Protein AF-A0A645IHD3-F1 (afdb_monomer_lite)

Secondary structure (DSSP, 8-state):
-GGGT-TTS-SSSS--------TTHHHHHHHHHHHHHHHHHHHHTTS-GGGSPPPPTTTTTEEPPEEEEEETT-SS-SEEESSHHHHHHHHHHH-TTEEEEEE--EEHHHHHT-TTGGG-HHHHHHHHHHHHHT---

Foldseek 3Di:
DCLVVPPPPPVDPDDDDDDDDDPPVNVVVVVVVVVVVVVLCVVPVPPQLLPRDDDDCVVLVKAQKWKFWDFPPDPDGPDIHNDPVVVVVCNVVVDDRIDIDIDHIDSCCLPPPDPCNVRHPVSVVVVVVVVVVPPDD

Radius of gyration: 21.52 Å; chains: 1; bounding box: 43×46×48 Å

Sequence (137 aa):
MKARVDKSYPQKPVQTIAYRYSVPDDLIEVKRLLSDKIWEIRKFQNRPDDEIPACSKEDRWERDEKWAIMKKGRKSAVKLCTTFEEANLLLDSYGTDHYIEHRPGTPTKCLDYCTVCDHCSFYREYVKGLEQEGGVA

pLDDT: mean 89.59, std 11.14, range [32.34, 97.38]

Structure (mmCIF, N/CA/C/O backbone):
data_AF-A0A645IHD3-F1
#
_entry.id   AF-A0A645IHD3-F1
#
loop_
_atom_site.group_PDB
_atom_site.id
_atom_site.type_symbol
_atom_site.label_atom_id
_atom_site.label_alt_id
_atom_site.label_comp_id
_atom_site.label_asym_id
_atom_site.label_entity_id
_atom_site.label_seq_id
_atom_site.pdbx_PDB_ins_code
_atom_site.Cartn_x
_atom_site.Cartn_y
_atom_site.Cartn_z
_atom_site.occupancy
_atom_site.B_iso_or_equiv
_atom_site.auth_seq_id
_atom_site.auth_comp_id
_atom_site.auth_asym_id
_atom_site.auth_atom_id
_atom_site.pdbx_PDB_model_num
ATOM 1 N N . MET A 1 1 ? -22.230 14.816 -4.322 1.00 57.97 1 MET A N 1
ATOM 2 C CA . MET A 1 1 ? -21.195 14.704 -5.377 1.00 57.97 1 MET A CA 1
ATOM 3 C C . MET A 1 1 ? -20.156 15.789 -5.126 1.00 57.97 1 MET A C 1
ATOM 5 O O . MET A 1 1 ? -20.558 16.946 -5.078 1.00 57.97 1 MET A O 1
ATOM 9 N N . LYS A 1 2 ? -18.880 15.443 -4.887 1.00 65.62 2 LYS A N 1
ATOM 10 C CA . LYS A 1 2 ? -17.836 16.407 -4.464 1.00 65.62 2 LYS A CA 1
ATOM 11 C C . LYS A 1 2 ? -17.695 17.598 -5.423 1.00 65.62 2 LYS A C 1
ATOM 13 O O . LYS A 1 2 ? -17.596 18.717 -4.945 1.00 65.62 2 LYS A O 1
ATOM 18 N N . ALA A 1 3 ? -17.880 17.379 -6.728 1.00 64.81 3 ALA A N 1
ATOM 19 C CA . ALA A 1 3 ? -17.915 18.434 -7.748 1.00 64.81 3 ALA A CA 1
ATOM 20 C C . ALA A 1 3 ? -18.887 19.595 -7.451 1.00 64.81 3 ALA A C 1
ATOM 22 O O . ALA A 1 3 ? -18.584 20.737 -7.765 1.00 64.81 3 ALA A O 1
ATOM 23 N N . ARG A 1 4 ? -20.038 19.328 -6.813 1.00 68.88 4 ARG A N 1
ATOM 24 C CA . ARG A 1 4 ? -21.044 20.360 -6.489 1.00 68.88 4 ARG A CA 1
ATOM 25 C C . ARG A 1 4 ? -20.702 21.192 -5.252 1.00 68.88 4 ARG A C 1
ATOM 27 O O . ARG A 1 4 ? -21.315 22.231 -5.047 1.00 68.88 4 ARG A O 1
ATOM 34 N N . VAL A 1 5 ? -19.813 20.694 -4.397 1.00 79.94 5 VAL A N 1
ATOM 35 C CA . VAL A 1 5 ? -19.560 21.245 -3.053 1.00 79.94 5 VAL A CA 1
ATOM 36 C C . VAL A 1 5 ? -18.153 21.832 -2.961 1.00 79.94 5 VAL A C 1
ATOM 38 O O . VAL A 1 5 ? -17.944 22.833 -2.286 1.00 79.94 5 VAL A O 1
ATOM 41 N N . ASP A 1 6 ? -17.201 21.237 -3.673 1.00 82.62 6 ASP A N 1
ATOM 42 C CA . ASP A 1 6 ? -15.795 21.600 -3.653 1.00 82.62 6 ASP A CA 1
ATOM 43 C C . ASP A 1 6 ? -15.396 22.242 -4.986 1.00 82.62 6 ASP A C 1
ATOM 45 O O . ASP A 1 6 ? -15.329 21.577 -6.021 1.00 82.62 6 ASP A O 1
ATOM 49 N N . LYS A 1 7 ? -15.120 23.551 -4.953 1.00 81.75 7 LYS A N 1
ATOM 50 C CA . LYS A 1 7 ? -14.663 24.312 -6.126 1.00 81.75 7 LYS A CA 1
ATOM 51 C C . LYS A 1 7 ? -13.289 23.854 -6.627 1.00 81.75 7 LYS A C 1
ATOM 53 O O . LYS A 1 7 ? -12.981 24.089 -7.791 1.00 81.75 7 LYS A O 1
ATOM 58 N N . SER A 1 8 ? -12.477 23.224 -5.772 1.00 83.38 8 SER A N 1
ATOM 59 C CA . SER A 1 8 ? -11.171 22.670 -6.147 1.00 83.38 8 SER A CA 1
ATOM 60 C C . SER A 1 8 ? -11.287 21.325 -6.867 1.00 83.38 8 SER A C 1
ATOM 62 O O . SER A 1 8 ? -10.358 20.902 -7.553 1.00 83.38 8 SER A O 1
ATOM 64 N N . TYR A 1 9 ? -12.443 20.664 -6.768 1.00 79.69 9 TYR A N 1
ATOM 65 C CA . TYR A 1 9 ? -12.686 19.414 -7.467 1.00 79.69 9 TYR A CA 1
ATOM 66 C C . TYR A 1 9 ? -12.881 19.665 -8.974 1.00 79.69 9 TYR A C 1
ATOM 68 O O . TYR A 1 9 ? -13.606 20.595 -9.345 1.00 79.69 9 TYR A O 1
ATOM 76 N N . PRO A 1 10 ? -12.300 18.831 -9.859 1.00 84.62 10 PRO A N 1
ATOM 77 C CA . PRO A 1 10 ? -12.528 18.867 -11.301 1.00 84.62 10 PRO A CA 1
ATOM 78 C C . PRO A 1 10 ? -14.003 19.035 -11.695 1.00 84.62 10 PRO A C 1
ATOM 80 O O . PRO A 1 10 ? -14.820 18.135 -11.516 1.00 84.62 10 PRO A O 1
ATOM 83 N N . GLN A 1 11 ? -14.348 20.200 -12.251 1.00 85.19 11 GLN A N 1
ATOM 84 C CA . GLN A 1 11 ? -15.738 20.532 -12.606 1.00 85.19 11 GLN A CA 1
ATOM 85 C C . GLN A 1 11 ? -16.199 19.871 -13.910 1.00 85.19 11 GLN A C 1
ATOM 87 O O . GLN A 1 11 ? -17.387 19.631 -14.110 1.00 85.19 11 GLN A O 1
ATOM 92 N N . LYS A 1 12 ? -15.255 19.568 -14.805 1.00 85.88 12 LYS A N 1
ATOM 93 C CA . LYS A 1 12 ? -15.514 18.800 -16.023 1.00 85.88 12 LYS A CA 1
ATOM 94 C C . LYS A 1 12 ? -15.266 17.313 -15.756 1.00 85.88 12 LYS A C 1
ATOM 96 O O . LYS A 1 12 ? -14.266 17.000 -15.109 1.00 85.88 12 LYS A O 1
ATOM 101 N N . PRO A 1 13 ? -16.110 16.412 -16.292 1.00 84.00 13 PRO A N 1
ATOM 102 C CA . PRO A 1 13 ? -15.947 14.967 -16.116 1.00 84.00 13 PRO A CA 1
ATOM 103 C C . PRO A 1 13 ? -14.673 14.424 -16.781 1.00 84.00 13 PRO A C 1
ATOM 105 O O . PRO A 1 13 ? -14.189 13.368 -16.395 1.00 84.00 13 PRO A O 1
ATOM 108 N N . VAL A 1 14 ? -14.124 15.151 -17.758 1.00 87.56 14 VAL A N 1
ATOM 109 C CA . VAL A 1 14 ? -12.863 14.840 -18.438 1.00 87.56 14 VAL A CA 1
ATOM 110 C C . VAL A 1 14 ? -12.013 16.106 -18.481 1.00 87.56 14 VAL A C 1
ATOM 112 O O . VAL A 1 14 ? -12.525 17.195 -18.766 1.00 87.56 14 VAL A O 1
ATOM 115 N N . GLN A 1 15 ? -10.719 15.968 -18.198 1.00 84.56 15 GLN A N 1
ATOM 116 C CA . GLN A 1 15 ? -9.739 17.044 -18.299 1.00 84.56 15 GLN A CA 1
ATOM 117 C C . GLN A 1 15 ? -8.505 16.564 -19.052 1.00 84.56 15 GLN A C 1
ATOM 119 O O . GLN A 1 15 ? -8.019 15.459 -18.821 1.00 84.56 1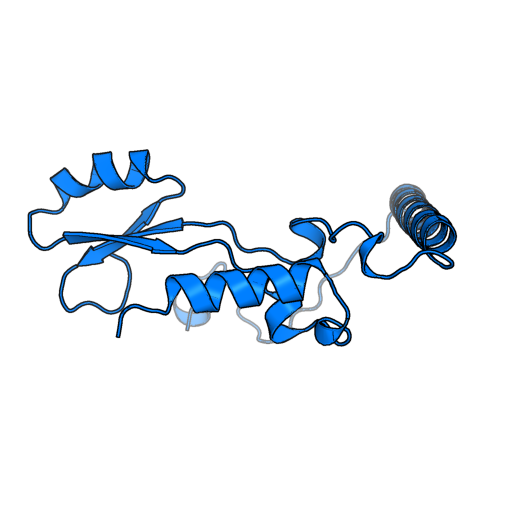5 GLN A O 1
ATOM 124 N N . THR A 1 16 ? -7.985 17.417 -19.928 1.00 88.00 16 THR A N 1
ATOM 125 C CA . THR A 1 16 ? -6.700 17.182 -20.581 1.00 88.00 16 THR A CA 1
ATOM 126 C C . THR A 1 16 ? -5.596 17.676 -19.662 1.00 88.00 16 THR A C 1
ATOM 128 O O . THR A 1 16 ? -5.486 18.876 -19.411 1.00 88.00 16 THR A O 1
ATOM 131 N N . ILE A 1 17 ? -4.776 16.753 -19.168 1.00 87.00 17 ILE A N 1
ATOM 132 C CA . ILE A 1 17 ? -3.584 17.075 -18.386 1.00 87.00 17 ILE A CA 1
ATOM 133 C C . ILE A 1 17 ? -2.402 17.072 -19.353 1.00 87.00 17 ILE A C 1
ATOM 135 O O . ILE A 1 17 ? -2.063 16.040 -19.928 1.00 87.00 17 ILE A O 1
ATOM 139 N N . ALA A 1 18 ? -1.792 18.238 -19.560 1.00 88.31 18 ALA A N 1
ATOM 140 C CA . ALA A 1 18 ? -0.572 18.342 -20.348 1.00 88.31 18 ALA A CA 1
ATOM 141 C C . ALA A 1 18 ? 0.615 17.903 -19.484 1.00 88.31 18 ALA A C 1
ATOM 143 O O . ALA A 1 18 ? 1.119 18.678 -18.672 1.00 88.31 18 ALA A O 1
ATOM 144 N N . TYR A 1 19 ? 1.052 16.657 -19.650 1.00 87.00 19 TYR A N 1
ATOM 145 C CA . TYR A 1 19 ? 2.306 16.196 -19.069 1.00 87.00 19 TYR A CA 1
ATOM 146 C C . TYR A 1 19 ? 3.467 16.671 -19.944 1.00 87.00 19 TYR A C 1
ATOM 148 O O . TYR A 1 19 ? 3.528 16.369 -21.138 1.00 87.00 19 TYR A O 1
ATOM 156 N N . ARG A 1 20 ? 4.363 17.471 -19.363 1.00 88.50 20 ARG A N 1
ATOM 157 C CA . ARG A 1 20 ? 5.565 17.941 -20.050 1.00 88.50 20 ARG A CA 1
ATOM 158 C C . ARG A 1 20 ? 6.675 16.940 -19.808 1.00 88.50 20 ARG A C 1
ATOM 160 O O . ARG A 1 20 ? 7.246 16.927 -18.726 1.00 88.50 20 ARG A O 1
ATOM 167 N N . TYR A 1 21 ? 6.956 16.146 -20.831 1.00 88.81 21 TYR A N 1
ATOM 168 C CA . TYR A 1 21 ? 8.077 15.223 -20.819 1.00 88.81 21 TYR A CA 1
ATOM 169 C C . TYR A 1 21 ? 9.399 16.004 -20.782 1.00 88.81 21 TYR A C 1
ATOM 171 O O . TYR A 1 21 ? 9.704 16.756 -21.713 1.00 88.81 21 TYR A O 1
ATOM 179 N N . SER A 1 22 ? 10.152 15.859 -19.697 1.00 91.25 22 SER A N 1
ATOM 180 C CA . SER A 1 22 ? 11.462 16.458 -19.478 1.00 91.25 22 SER A CA 1
ATOM 181 C C . SER A 1 22 ? 12.561 15.504 -19.929 1.00 91.25 22 SER A C 1
ATOM 183 O O . SER A 1 22 ? 12.775 14.433 -19.363 1.00 91.25 22 SER A O 1
ATOM 185 N N . VAL A 1 23 ? 13.302 15.917 -20.953 1.00 90.06 23 VAL A N 1
ATOM 186 C CA . VAL A 1 23 ? 14.516 15.229 -21.401 1.00 90.06 23 VAL A CA 1
ATOM 187 C C . VAL A 1 23 ? 15.720 16.005 -20.853 1.00 90.06 23 VAL A C 1
ATOM 189 O O . VAL A 1 23 ? 15.797 17.208 -21.108 1.00 90.06 23 VAL A O 1
ATOM 192 N N . PRO A 1 24 ? 16.675 15.363 -20.149 1.00 90.19 24 PRO A N 1
ATOM 193 C CA . PRO A 1 24 ? 16.872 13.913 -20.044 1.00 90.19 24 PRO A CA 1
ATOM 194 C C . PRO A 1 24 ? 16.251 13.234 -18.811 1.00 90.19 24 PRO A C 1
ATOM 196 O O . PRO A 1 24 ? 16.270 12.006 -18.762 1.00 90.19 24 PRO A O 1
ATOM 199 N N . ASP A 1 25 ? 15.729 13.984 -17.840 1.00 92.31 25 ASP A N 1
ATOM 200 C CA . ASP A 1 25 ? 15.396 13.464 -16.503 1.00 92.31 25 ASP A CA 1
ATOM 201 C C . ASP A 1 25 ? 14.384 12.308 -16.525 1.00 92.31 25 ASP A C 1
ATOM 203 O O . ASP A 1 25 ? 14.676 11.231 -15.997 1.00 92.31 25 ASP A O 1
ATOM 207 N N . ASP A 1 26 ? 13.255 12.467 -17.226 1.00 92.62 26 ASP A N 1
ATOM 208 C CA . ASP A 1 26 ? 12.226 11.421 -17.312 1.00 92.62 26 ASP A CA 1
ATOM 209 C C . ASP A 1 26 ? 12.764 10.169 -18.029 1.00 92.62 26 ASP A C 1
ATOM 211 O O . ASP A 1 26 ? 12.408 9.038 -17.697 1.00 92.62 26 ASP A O 1
ATOM 215 N N . LEU A 1 27 ? 13.663 10.337 -19.010 1.00 93.69 27 LEU A N 1
ATOM 216 C CA . LEU A 1 27 ? 14.297 9.204 -19.695 1.00 93.69 27 LEU A CA 1
ATOM 217 C C . LEU A 1 27 ? 15.252 8.445 -18.777 1.00 93.69 27 LEU A C 1
ATOM 219 O O . LEU A 1 27 ? 15.347 7.221 -18.880 1.00 93.69 27 LEU A O 1
ATOM 223 N N . ILE A 1 28 ? 15.989 9.153 -17.920 1.00 95.56 28 ILE A N 1
ATOM 224 C CA . ILE A 1 28 ? 16.900 8.539 -16.952 1.00 95.56 28 ILE A CA 1
ATOM 225 C C . ILE A 1 28 ? 16.092 7.735 -15.934 1.00 95.56 28 ILE A C 1
ATOM 227 O O . ILE A 1 28 ? 16.422 6.574 -15.682 1.00 95.56 28 ILE A O 1
ATOM 231 N N . GLU A 1 29 ? 15.012 8.311 -15.405 1.00 93.75 29 GLU A N 1
ATOM 232 C CA . GLU A 1 29 ? 14.136 7.630 -14.453 1.00 93.75 29 GLU A CA 1
ATOM 233 C C . GLU A 1 29 ? 13.501 6.377 -15.063 1.00 93.75 29 GLU A C 1
ATOM 235 O O . GLU A 1 29 ? 13.635 5.287 -14.504 1.00 93.75 29 GLU A O 1
ATOM 240 N N . VAL A 1 30 ? 12.888 6.492 -16.245 1.00 94.25 30 VAL A N 1
ATOM 241 C CA . VAL A 1 30 ? 12.258 5.354 -16.932 1.00 94.25 30 VAL A CA 1
ATOM 242 C C . VAL A 1 30 ? 13.274 4.251 -17.221 1.00 94.25 30 VAL A C 1
ATOM 244 O O . VAL A 1 30 ? 12.991 3.078 -16.978 1.00 94.25 30 VAL A O 1
ATOM 247 N N . LYS A 1 31 ? 14.473 4.599 -17.707 1.00 96.38 31 LYS A N 1
ATOM 248 C CA . LYS A 1 31 ? 15.531 3.608 -17.953 1.00 96.38 31 LYS A CA 1
ATOM 249 C C . LYS A 1 31 ? 15.931 2.889 -16.675 1.00 96.38 31 LYS A C 1
ATOM 251 O O . LYS A 1 31 ? 16.033 1.667 -16.701 1.00 96.38 31 LYS A O 1
ATOM 256 N N . ARG A 1 32 ? 16.118 3.620 -15.573 1.00 96.25 32 ARG A N 1
ATOM 257 C CA . ARG A 1 32 ? 16.446 3.029 -14.272 1.00 96.25 32 ARG A CA 1
ATOM 258 C C . ARG A 1 32 ? 15.362 2.045 -13.834 1.00 96.25 32 ARG A C 1
ATOM 260 O O . ARG A 1 32 ? 15.676 0.889 -13.579 1.00 96.25 32 ARG A O 1
ATOM 267 N N . LEU A 1 33 ? 14.097 2.471 -13.837 1.00 94.31 33 LEU A N 1
ATOM 268 C CA . LEU A 1 33 ? 12.963 1.630 -13.443 1.00 94.31 33 LEU A CA 1
ATOM 269 C C . LEU A 1 33 ? 12.873 0.351 -14.287 1.00 94.31 33 LEU A C 1
ATOM 271 O O . LEU A 1 33 ? 12.724 -0.740 -13.740 1.00 94.31 33 LEU A O 1
ATOM 275 N N . LEU A 1 34 ? 13.004 0.464 -15.611 1.00 96.62 34 LEU A N 1
ATOM 276 C CA . LEU A 1 34 ? 12.973 -0.691 -16.511 1.00 96.62 34 LEU A CA 1
ATOM 277 C C . LEU A 1 34 ? 14.159 -1.631 -16.281 1.00 96.62 34 LEU A C 1
ATOM 279 O O . LEU A 1 34 ? 13.973 -2.846 -16.229 1.00 96.62 34 LEU A O 1
ATOM 283 N N . SER A 1 35 ? 15.372 -1.090 -16.139 1.00 97.31 35 SER A N 1
ATOM 284 C CA . SER A 1 35 ? 16.570 -1.886 -15.867 1.00 97.31 35 SER A CA 1
ATOM 285 C C . SER A 1 35 ? 16.461 -2.641 -14.543 1.00 97.31 35 SER A C 1
ATOM 287 O O . SER A 1 35 ? 16.716 -3.847 -14.530 1.00 97.31 35 SER A O 1
ATOM 289 N N . ASP A 1 36 ? 16.014 -1.975 -13.476 1.00 95.81 36 ASP A N 1
ATOM 290 C CA . ASP A 1 36 ? 15.809 -2.582 -12.157 1.00 95.81 36 ASP A CA 1
ATOM 291 C C . ASP A 1 36 ? 14.795 -3.734 -12.247 1.00 95.81 36 ASP A C 1
ATOM 293 O O . ASP A 1 36 ? 15.047 -4.837 -11.752 1.00 95.81 36 ASP A O 1
ATOM 297 N N . LYS A 1 37 ? 13.680 -3.528 -12.962 1.00 94.06 37 LYS A N 1
ATOM 298 C CA . LYS A 1 37 ? 12.619 -4.539 -13.075 1.00 94.06 37 LYS A CA 1
ATOM 299 C C . LYS A 1 37 ? 13.007 -5.735 -13.938 1.00 94.06 37 LYS A C 1
ATOM 301 O O . LYS A 1 37 ? 12.719 -6.873 -13.576 1.00 94.06 37 LYS A O 1
ATOM 306 N N . ILE A 1 38 ? 13.728 -5.514 -15.039 1.00 97.31 38 ILE A N 1
ATOM 307 C CA . ILE A 1 38 ? 14.284 -6.605 -15.856 1.00 97.31 38 ILE A CA 1
ATOM 308 C C . ILE A 1 38 ? 15.290 -7.427 -15.045 1.00 97.31 38 ILE A C 1
ATOM 310 O O . ILE A 1 38 ? 15.321 -8.655 -15.159 1.00 97.31 38 ILE A O 1
ATOM 314 N N . TRP A 1 39 ? 16.122 -6.768 -14.238 1.00 97.38 39 TRP A 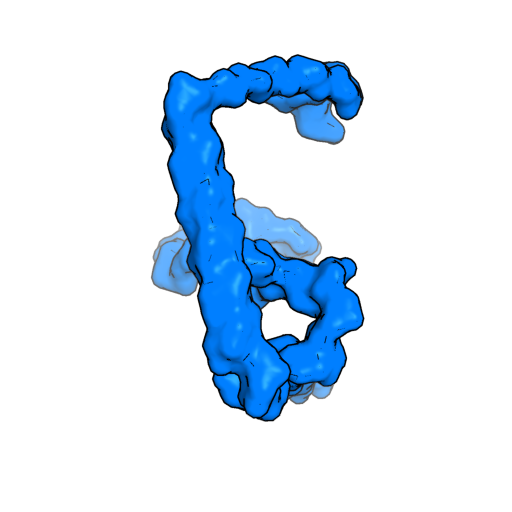N 1
ATOM 315 C CA . TRP A 1 39 ? 17.105 -7.454 -13.408 1.00 97.38 39 TRP A CA 1
ATOM 316 C C . TRP A 1 39 ? 16.438 -8.308 -12.325 1.00 97.38 39 TRP A C 1
ATOM 318 O O . TRP A 1 39 ? 16.814 -9.468 -12.151 1.00 97.38 39 TRP A O 1
ATOM 328 N N . GLU A 1 40 ? 15.406 -7.782 -11.662 1.00 94.81 40 GLU A N 1
ATOM 329 C CA . GLU A 1 40 ? 14.601 -8.528 -10.692 1.00 94.81 40 GLU A CA 1
ATOM 330 C C . GLU A 1 40 ? 13.967 -9.777 -11.321 1.00 94.81 40 GLU A C 1
ATOM 332 O O . GLU A 1 40 ? 14.143 -10.880 -10.803 1.00 94.81 40 GLU A O 1
ATOM 337 N N . ILE A 1 41 ? 13.321 -9.640 -12.485 1.00 94.31 41 ILE A N 1
ATOM 338 C CA . ILE A 1 41 ? 12.726 -10.778 -13.203 1.00 94.31 41 ILE A CA 1
ATOM 339 C C . ILE A 1 41 ? 13.793 -11.833 -13.512 1.00 94.31 41 ILE A C 1
ATOM 341 O O . ILE A 1 41 ? 13.614 -13.005 -13.194 1.00 94.31 41 ILE A O 1
ATOM 345 N N . ARG A 1 42 ? 14.944 -11.435 -14.070 1.00 97.19 42 ARG A N 1
ATOM 346 C CA . ARG A 1 42 ? 16.036 -12.374 -14.385 1.00 97.19 42 ARG A CA 1
ATOM 347 C C . ARG A 1 42 ? 16.587 -13.087 -13.155 1.00 97.19 42 ARG A C 1
ATOM 349 O O . ARG A 1 42 ? 16.985 -14.245 -13.262 1.00 97.19 42 ARG A O 1
ATOM 356 N N . LYS A 1 43 ? 16.626 -12.414 -12.004 1.00 96.19 43 LYS A N 1
ATOM 357 C CA . LYS A 1 43 ? 17.095 -12.990 -10.739 1.00 96.19 43 LYS A CA 1
ATOM 358 C C . LYS A 1 43 ? 16.185 -14.123 -10.255 1.00 96.19 43 LYS A C 1
ATOM 360 O O . LYS A 1 43 ? 16.697 -15.115 -9.736 1.00 96.19 43 LYS A O 1
ATOM 365 N N . PHE A 1 44 ? 14.871 -13.986 -10.437 1.00 95.38 44 PHE A N 1
ATOM 366 C CA . PHE A 1 44 ? 13.876 -14.922 -9.904 1.00 95.38 44 PHE A CA 1
ATOM 367 C C . PHE A 1 44 ? 13.233 -15.850 -10.949 1.00 95.38 44 PHE A C 1
ATOM 369 O O . PHE A 1 44 ? 12.555 -16.789 -10.563 1.00 95.38 44 PHE A O 1
ATOM 376 N N . GLN A 1 45 ? 13.498 -15.681 -12.251 1.00 95.12 45 GLN A N 1
ATOM 377 C CA . GLN A 1 45 ? 12.842 -16.447 -13.331 1.00 95.12 45 GLN A CA 1
ATOM 378 C C . GLN A 1 45 ? 12.946 -17.981 -13.223 1.00 95.12 45 GLN A C 1
ATOM 380 O O . GLN A 1 45 ? 12.112 -18.685 -13.777 1.00 95.12 45 GLN A O 1
ATOM 385 N N . ASN A 1 46 ? 13.985 -18.497 -12.558 1.00 95.50 46 ASN A N 1
ATOM 386 C CA . ASN A 1 46 ? 14.230 -19.937 -12.388 1.00 95.50 46 ASN A CA 1
ATOM 387 C C . ASN A 1 46 ? 14.067 -20.384 -10.926 1.00 95.50 46 ASN A C 1
ATOM 389 O O . ASN A 1 46 ? 14.571 -21.439 -10.541 1.00 95.50 46 ASN A O 1
ATOM 393 N N . ARG A 1 47 ? 13.464 -19.542 -10.084 1.00 93.81 47 ARG A N 1
ATOM 394 C CA . ARG A 1 47 ? 13.227 -19.821 -8.669 1.00 93.81 47 ARG A CA 1
ATOM 395 C C . ARG A 1 47 ? 11.800 -20.346 -8.486 1.00 93.81 47 ARG A C 1
ATOM 397 O O . ARG A 1 47 ? 10.929 -19.951 -9.255 1.00 93.81 47 ARG A O 1
ATOM 404 N N . PRO A 1 48 ? 11.553 -21.219 -7.497 1.00 93.81 48 PRO A N 1
ATOM 405 C CA . PRO A 1 48 ? 10.192 -21.562 -7.094 1.00 93.81 48 PRO A CA 1
ATOM 406 C C . PRO A 1 48 ? 9.400 -20.314 -6.682 1.00 93.81 48 PRO A C 1
ATOM 408 O O . PRO A 1 48 ? 9.982 -19.390 -6.114 1.00 93.81 48 PRO A O 1
ATOM 411 N N . ASP A 1 49 ? 8.083 -20.318 -6.897 1.00 89.25 49 ASP A N 1
ATOM 412 C CA . ASP A 1 49 ? 7.204 -19.182 -6.568 1.00 89.25 49 ASP A CA 1
ATOM 413 C C . ASP A 1 49 ? 7.291 -18.775 -5.086 1.00 89.25 49 ASP A C 1
ATOM 415 O O . ASP A 1 49 ? 7.280 -17.588 -4.761 1.00 89.25 49 ASP A O 1
ATOM 419 N N . ASP A 1 50 ? 7.466 -19.748 -4.187 1.00 91.62 50 ASP A N 1
ATOM 420 C CA . ASP A 1 50 ? 7.607 -19.513 -2.744 1.00 91.62 50 ASP A CA 1
ATOM 421 C C . ASP A 1 50 ? 8.944 -18.834 -2.361 1.00 91.62 50 ASP A C 1
ATOM 423 O O . ASP A 1 50 ? 9.062 -18.282 -1.268 1.00 91.62 50 ASP A O 1
ATOM 427 N N . GLU A 1 51 ? 9.952 -18.831 -3.246 1.00 93.38 51 GLU A N 1
ATOM 428 C CA . GLU A 1 51 ? 11.218 -18.098 -3.059 1.00 93.38 51 GLU A CA 1
ATOM 429 C C . GLU A 1 51 ? 11.168 -16.666 -3.626 1.00 93.38 51 GLU A C 1
ATOM 431 O O . GLU A 1 51 ? 12.118 -15.892 -3.446 1.00 93.38 51 GLU A O 1
ATOM 436 N N . ILE A 1 52 ? 10.089 -16.293 -4.323 1.00 93.00 52 ILE A N 1
ATOM 437 C CA . ILE A 1 52 ? 9.916 -14.943 -4.859 1.00 93.00 52 ILE A CA 1
ATOM 438 C C . ILE A 1 52 ? 9.481 -14.020 -3.711 1.00 93.00 52 ILE A C 1
ATOM 440 O O . ILE A 1 52 ? 8.466 -14.282 -3.059 1.00 93.00 52 ILE A O 1
ATOM 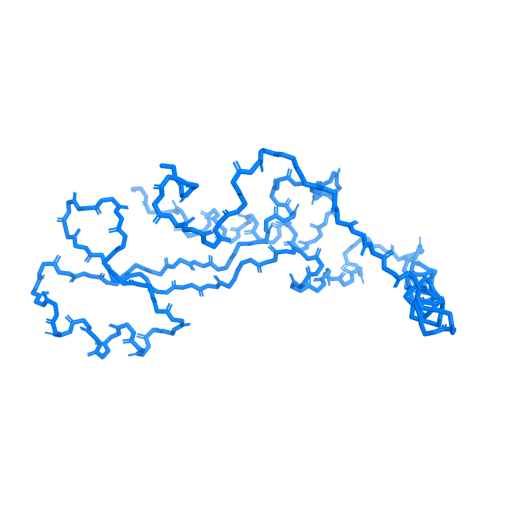444 N N . PRO A 1 53 ? 10.214 -12.923 -3.439 1.00 93.81 53 PRO A N 1
ATOM 445 C CA . PRO A 1 53 ? 9.826 -11.993 -2.392 1.00 93.81 53 PRO A CA 1
ATOM 446 C C . PRO A 1 53 ? 8.480 -11.341 -2.718 1.00 93.81 53 PRO A C 1
ATOM 448 O O . PRO A 1 53 ? 8.162 -11.053 -3.874 1.00 93.81 53 PRO A O 1
ATOM 451 N N . ALA A 1 54 ? 7.701 -11.053 -1.677 1.00 93.81 54 ALA A N 1
ATOM 452 C CA . ALA A 1 54 ? 6.465 -10.303 -1.829 1.00 93.81 54 ALA A CA 1
ATOM 453 C C . ALA A 1 54 ? 6.737 -8.917 -2.444 1.00 93.81 54 ALA A C 1
ATOM 455 O O . ALA A 1 54 ? 7.728 -8.265 -2.109 1.00 93.81 54 ALA A O 1
ATOM 456 N N . CYS A 1 55 ? 5.825 -8.437 -3.299 1.00 93.94 55 CYS A N 1
ATOM 457 C CA . CYS A 1 55 ? 5.888 -7.071 -3.830 1.00 93.94 55 CYS A CA 1
ATOM 458 C C . CYS A 1 55 ? 5.927 -6.033 -2.694 1.00 93.94 55 CYS A C 1
ATOM 460 O O . CYS A 1 55 ? 5.425 -6.298 -1.603 1.00 93.94 55 CYS A O 1
ATOM 462 N N . SER A 1 56 ? 6.463 -4.835 -2.938 1.00 94.50 56 SER A N 1
ATOM 463 C CA . SER A 1 56 ? 6.437 -3.775 -1.921 1.00 94.50 56 SER A CA 1
ATOM 464 C C . SER A 1 56 ? 5.005 -3.321 -1.598 1.00 94.50 56 SER A C 1
ATOM 466 O O . SER A 1 56 ? 4.069 -3.574 -2.363 1.00 94.50 56 SER A O 1
ATOM 468 N N . LYS A 1 57 ? 4.817 -2.626 -0.468 1.00 95.00 57 LYS A N 1
ATOM 469 C CA . LYS A 1 57 ? 3.506 -2.065 -0.087 1.00 95.00 57 LYS A CA 1
ATOM 470 C C . LYS A 1 57 ? 2.972 -1.113 -1.157 1.00 95.00 57 LYS A C 1
ATOM 472 O O . LYS A 1 57 ? 1.791 -1.157 -1.504 1.00 95.00 57 LYS A O 1
ATOM 477 N N . GLU A 1 58 ? 3.863 -0.309 -1.727 1.00 94.94 58 GLU A N 1
ATOM 478 C CA . GLU A 1 58 ? 3.572 0.619 -2.816 1.00 94.94 58 GLU A CA 1
ATOM 479 C C . GLU A 1 58 ? 3.140 -0.148 -4.068 1.00 94.94 58 GLU A C 1
ATOM 481 O O . GLU A 1 58 ? 2.096 0.158 -4.638 1.00 94.94 58 GLU A O 1
ATOM 486 N N . ASP A 1 59 ? 3.870 -1.202 -4.449 1.00 93.69 59 ASP A N 1
ATOM 487 C CA . ASP A 1 59 ? 3.546 -2.033 -5.614 1.00 93.69 59 ASP A CA 1
ATOM 488 C C . ASP A 1 59 ? 2.233 -2.809 -5.445 1.00 93.69 59 ASP A C 1
ATOM 490 O O . ASP A 1 59 ? 1.621 -3.176 -6.452 1.00 93.69 59 ASP A O 1
ATOM 494 N N . ARG A 1 60 ? 1.799 -3.071 -4.204 1.00 95.62 60 ARG A N 1
ATOM 495 C CA . ARG A 1 60 ? 0.511 -3.700 -3.855 1.00 95.62 60 ARG A CA 1
ATOM 496 C C . ARG A 1 60 ? -0.652 -2.713 -3.749 1.00 95.62 60 ARG A C 1
ATOM 498 O O . ARG A 1 60 ? -1.789 -3.149 -3.543 1.00 95.62 60 ARG A O 1
ATOM 505 N N . TRP A 1 61 ? -0.391 -1.411 -3.873 1.00 95.88 61 TRP A N 1
ATOM 506 C CA . TRP A 1 61 ? -1.368 -0.355 -3.582 1.00 95.88 61 TRP A CA 1
ATOM 507 C C . TRP A 1 61 ? -2.021 -0.577 -2.214 1.00 95.88 61 TRP A C 1
ATOM 509 O O . TRP A 1 61 ? -3.250 -0.544 -2.056 1.00 95.88 61 TRP A O 1
ATOM 519 N N . GLU A 1 62 ? -1.174 -0.915 -1.245 1.00 95.12 62 GLU A N 1
ATOM 520 C CA . GLU A 1 62 ? -1.594 -1.237 0.105 1.00 95.12 62 GLU A CA 1
ATOM 521 C C . GLU A 1 62 ? -2.128 0.029 0.768 1.00 95.12 62 GLU A C 1
ATOM 523 O O . GLU A 1 62 ? -1.451 1.054 0.842 1.00 95.12 62 GLU A O 1
ATOM 528 N N . ARG A 1 63 ? -3.384 -0.026 1.210 1.00 93.12 63 ARG A N 1
ATOM 529 C CA . ARG A 1 63 ? -3.939 1.024 2.059 1.00 93.12 63 ARG A CA 1
ATOM 530 C C . ARG A 1 63 ? -3.374 0.836 3.450 1.00 93.12 63 ARG A C 1
ATOM 532 O O . ARG A 1 63 ? -3.419 -0.280 3.963 1.00 93.12 63 ARG A O 1
ATOM 539 N N . ASP A 1 64 ? -2.912 1.921 4.054 1.00 92.12 64 ASP A N 1
ATOM 540 C CA . ASP A 1 64 ? -2.497 1.901 5.450 1.00 92.12 64 ASP A CA 1
ATOM 541 C C . ASP A 1 64 ? -3.626 1.404 6.349 1.00 92.12 64 ASP A C 1
ATOM 543 O O . ASP A 1 64 ? -4.804 1.721 6.131 1.00 92.12 64 ASP A O 1
ATOM 547 N N . GLU A 1 65 ? -3.241 0.720 7.418 1.00 93.38 65 GLU A N 1
ATOM 548 C CA . GLU A 1 65 ? -4.145 0.489 8.531 1.00 93.38 65 GLU A CA 1
ATOM 549 C C . GLU A 1 65 ? -4.596 1.811 9.163 1.00 93.38 65 GLU A C 1
ATOM 551 O O . GLU A 1 65 ? -3.903 2.837 9.118 1.00 93.38 65 GLU A O 1
ATOM 556 N N . LYS A 1 66 ? -5.804 1.798 9.724 1.00 94.94 66 LYS A N 1
ATOM 557 C CA . LYS A 1 66 ? -6.400 2.944 10.411 1.00 94.94 66 LYS A CA 1
ATOM 558 C C . LYS A 1 66 ? -7.152 2.474 11.645 1.00 94.94 66 LYS A C 1
ATOM 560 O O . LYS A 1 66 ? -7.695 1.373 11.684 1.00 94.94 66 LYS A O 1
ATOM 565 N N . TRP A 1 67 ? -7.282 3.373 12.608 1.00 95.62 67 TRP A N 1
ATOM 566 C CA . TRP A 1 67 ? -8.151 3.195 13.763 1.00 95.62 67 TRP A CA 1
ATOM 567 C C . TRP A 1 67 ? -9.322 4.158 13.640 1.00 95.62 67 TRP A C 1
ATOM 569 O O . TRP A 1 67 ? -9.153 5.376 13.582 1.00 95.62 67 TRP A O 1
ATOM 579 N N . ALA A 1 68 ? -10.525 3.609 13.517 1.00 95.06 68 ALA A N 1
ATOM 580 C CA . ALA A 1 68 ? -11.743 4.380 13.357 1.00 95.06 68 ALA A CA 1
ATOM 581 C C . ALA A 1 68 ? -12.438 4.541 14.709 1.00 95.06 68 ALA A C 1
ATOM 583 O O . ALA A 1 68 ? -12.840 3.556 15.319 1.00 95.06 68 ALA A O 1
ATOM 584 N N . ILE A 1 69 ? -12.645 5.782 15.149 1.00 95.31 69 ILE A N 1
ATOM 585 C CA . ILE A 1 69 ? -13.557 6.067 16.259 1.00 95.31 69 ILE A CA 1
ATOM 586 C C . ILE A 1 69 ? -14.975 6.006 15.701 1.00 95.31 69 ILE A C 1
ATOM 588 O O . ILE A 1 69 ? -15.373 6.819 14.858 1.00 95.31 69 ILE A O 1
ATOM 592 N N . MET A 1 70 ? -15.737 5.027 16.159 1.00 96.06 70 MET A N 1
ATOM 593 C CA . MET A 1 70 ? -17.100 4.739 15.739 1.00 96.06 70 MET A CA 1
ATOM 594 C C . MET A 1 70 ? -18.075 5.166 16.831 1.00 96.06 70 MET A C 1
ATOM 596 O O . MET A 1 70 ? -17.749 5.117 18.010 1.00 96.06 70 MET A O 1
ATOM 600 N N . LYS A 1 71 ? -19.286 5.573 16.440 1.00 95.31 71 LYS A N 1
ATOM 601 C CA . LYS A 1 71 ? -20.407 5.767 17.369 1.00 95.31 71 LYS A CA 1
ATOM 602 C C . LYS A 1 71 ? -21.383 4.616 17.199 1.00 95.31 71 LYS A C 1
ATOM 604 O O . LYS A 1 71 ? -21.735 4.287 16.061 1.00 95.31 71 LYS A O 1
ATOM 609 N N . LYS A 1 72 ? -21.877 4.053 18.301 1.00 93.56 72 LYS A N 1
ATOM 610 C CA . LYS A 1 72 ? -22.876 2.978 18.272 1.00 93.56 72 LYS A CA 1
ATOM 611 C C . LYS A 1 72 ? -24.068 3.346 17.372 1.00 93.56 72 LYS A C 1
ATOM 613 O O . LYS A 1 72 ? -24.650 4.422 17.495 1.00 93.56 72 LYS A O 1
ATOM 618 N N . GLY A 1 73 ? -24.399 2.462 16.429 1.00 91.56 73 GLY A N 1
ATOM 619 C CA . GLY A 1 73 ? -25.492 2.642 15.462 1.00 91.56 73 GLY A CA 1
ATOM 620 C C . GLY A 1 73 ? -25.154 3.460 14.206 1.00 91.56 73 GLY A C 1
ATOM 621 O O . GLY A 1 73 ? -25.962 3.502 13.277 1.00 91.56 73 GLY A O 1
ATOM 622 N N . ARG A 1 74 ? -23.969 4.082 14.116 1.00 91.06 74 ARG A N 1
ATOM 623 C CA . ARG A 1 74 ? -23.528 4.822 12.922 1.00 91.06 74 ARG A CA 1
ATOM 624 C C . ARG A 1 74 ? -22.637 3.942 12.040 1.00 91.06 74 ARG A C 1
ATOM 626 O O . ARG A 1 74 ? -21.676 3.356 12.512 1.00 91.06 74 ARG A O 1
ATOM 633 N N . LYS A 1 75 ? -22.908 3.917 10.729 1.00 90.56 75 LYS A N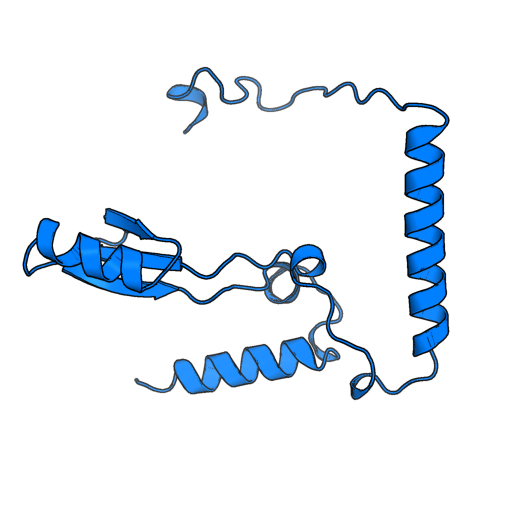 1
ATOM 634 C CA . LYS A 1 75 ? -22.116 3.145 9.743 1.00 90.56 75 LYS A CA 1
ATOM 635 C C . LYS A 1 75 ? -20.775 3.786 9.363 1.00 90.56 75 LYS A C 1
ATOM 637 O O . LYS A 1 75 ? -19.901 3.122 8.823 1.00 90.56 75 LYS A O 1
ATOM 642 N N . SER A 1 76 ? -20.625 5.090 9.578 1.00 92.31 76 SER A N 1
ATOM 643 C CA . SER A 1 76 ? -19.419 5.843 9.222 1.00 92.31 76 SER A CA 1
ATOM 644 C C . SER A 1 76 ? -18.623 6.222 10.465 1.00 92.31 76 SER A C 1
ATOM 646 O O . SER A 1 76 ? -19.225 6.624 11.463 1.00 92.31 76 SER A O 1
ATOM 648 N N . ALA A 1 77 ? -17.296 6.226 10.343 1.00 93.38 77 ALA A N 1
ATOM 649 C CA . ALA 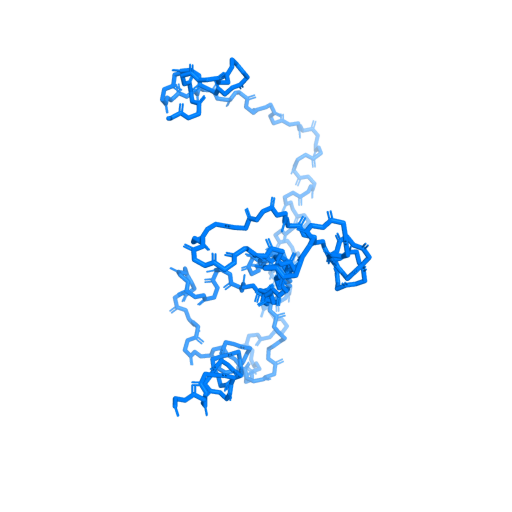A 1 77 ? -16.403 6.723 11.382 1.00 93.38 77 ALA A CA 1
ATOM 650 C C . ALA A 1 77 ? -16.707 8.186 11.737 1.00 93.38 77 ALA A C 1
ATOM 652 O O . ALA A 1 77 ? -17.021 9.007 10.869 1.00 93.38 77 ALA A O 1
ATOM 653 N N . VAL A 1 78 ? -16.618 8.499 13.026 1.00 94.12 78 VAL A N 1
ATOM 654 C CA . VAL A 1 78 ? -16.616 9.870 13.547 1.00 94.12 78 VAL A CA 1
ATOM 655 C C . VAL A 1 78 ? -15.265 10.514 13.254 1.00 94.12 78 VAL A C 1
ATOM 657 O O . VAL A 1 78 ? -15.216 11.642 12.767 1.00 94.12 78 VAL A O 1
ATOM 660 N N . LYS A 1 79 ? -14.182 9.766 13.484 1.00 93.31 79 LYS A N 1
ATOM 661 C CA . LYS A 1 79 ? -12.800 10.171 13.228 1.00 93.31 79 LYS A CA 1
ATOM 662 C C . LYS A 1 79 ? -11.986 8.962 12.767 1.00 93.31 79 LYS A C 1
ATOM 664 O O . LYS A 1 79 ? -12.217 7.848 13.226 1.00 93.31 79 LYS A O 1
ATOM 669 N N . LEU A 1 80 ? -11.061 9.196 11.841 1.00 94.12 80 LEU A N 1
ATOM 670 C CA . LEU A 1 80 ? -10.042 8.231 11.436 1.00 94.12 80 LEU A CA 1
ATOM 671 C C . LEU A 1 80 ? -8.701 8.702 11.993 1.00 94.12 80 LEU A C 1
ATOM 673 O O . LEU A 1 80 ? -8.338 9.864 11.792 1.00 94.12 80 LEU A O 1
ATOM 677 N N . CYS A 1 81 ? -8.011 7.796 12.668 1.00 94.00 81 CYS A N 1
ATOM 678 C CA . CYS A 1 81 ? -6.705 7.980 13.282 1.00 94.00 81 CYS A CA 1
ATOM 679 C C . CYS A 1 81 ? -5.692 7.061 12.600 1.00 94.00 81 CYS A C 1
ATOM 681 O O . CYS A 1 81 ? -6.050 6.000 12.070 1.00 94.00 81 CYS A O 1
ATOM 683 N N . THR A 1 82 ? -4.430 7.479 12.585 1.00 93.50 82 THR A N 1
ATOM 684 C CA . THR A 1 82 ? -3.347 6.695 11.979 1.00 93.50 82 THR A CA 1
ATOM 685 C C . THR A 1 82 ? -2.702 5.723 12.945 1.00 93.50 82 THR A C 1
ATOM 687 O O . THR A 1 82 ? -2.036 4.816 12.473 1.00 93.50 82 THR A O 1
ATOM 690 N N . THR A 1 83 ? -2.884 5.898 14.256 1.00 94.06 83 THR A N 1
ATOM 691 C CA . THR A 1 83 ? -2.392 4.964 15.278 1.00 94.06 83 THR A CA 1
ATOM 692 C C . THR A 1 83 ? -3.467 4.672 16.321 1.00 94.06 83 THR A C 1
ATOM 694 O O . THR A 1 83 ? -4.431 5.434 16.476 1.00 94.06 83 THR A O 1
ATOM 697 N N . PHE A 1 84 ? -3.298 3.566 17.048 1.00 93.06 84 PHE A N 1
ATOM 698 C CA . PHE A 1 84 ? -4.173 3.216 18.162 1.00 93.06 84 PHE A CA 1
ATOM 699 C C . PHE A 1 84 ? -4.087 4.249 19.292 1.00 93.06 84 PHE A C 1
ATOM 701 O O . PHE A 1 84 ? -5.113 4.638 19.841 1.00 93.06 84 PHE A O 1
ATOM 708 N N . GLU A 1 85 ? -2.887 4.740 19.609 1.00 94.56 85 GLU A N 1
ATOM 709 C CA . GLU A 1 85 ? -2.656 5.706 20.686 1.00 94.56 85 GLU A CA 1
ATOM 710 C C . GLU A 1 85 ? -3.397 7.017 20.426 1.00 94.56 85 GLU A C 1
ATOM 712 O O . GLU A 1 85 ? -4.037 7.551 21.329 1.00 94.56 85 GLU A O 1
ATOM 717 N N . GLU A 1 86 ? -3.367 7.512 19.184 1.00 93.88 86 GLU A N 1
ATOM 718 C CA . GLU A 1 86 ? -4.122 8.701 18.783 1.00 93.88 86 GLU A CA 1
ATOM 719 C C . GLU A 1 86 ? -5.629 8.477 18.974 1.00 93.88 86 GLU A C 1
ATOM 721 O O . GLU A 1 86 ? -6.319 9.323 19.545 1.00 93.88 86 GLU A O 1
ATOM 726 N N . ALA A 1 87 ? -6.141 7.324 18.533 1.00 93.38 87 ALA A N 1
ATOM 727 C CA . ALA A 1 87 ? -7.552 6.987 18.683 1.00 93.38 87 ALA A CA 1
ATOM 728 C C . ALA A 1 87 ? -7.958 6.873 20.159 1.00 93.38 87 ALA A C 1
ATOM 730 O O . ALA A 1 87 ? -9.012 7.377 20.541 1.00 93.38 87 ALA A O 1
ATOM 731 N N . ASN A 1 88 ? -7.113 6.255 20.986 1.00 93.81 88 ASN A N 1
ATOM 732 C CA . ASN A 1 88 ? -7.355 6.050 22.410 1.00 93.81 88 ASN A CA 1
ATOM 733 C C . ASN A 1 88 ? -7.355 7.371 23.187 1.00 93.81 88 ASN A C 1
ATOM 735 O O . ASN A 1 88 ? -8.260 7.608 23.977 1.00 93.81 88 ASN A O 1
ATOM 739 N N . LEU A 1 89 ? -6.405 8.268 22.904 1.00 94.31 89 LEU A N 1
ATOM 740 C CA . LEU A 1 89 ? -6.363 9.607 23.506 1.00 94.31 89 LEU A CA 1
ATOM 741 C C . LEU A 1 89 ? -7.599 10.443 23.162 1.00 94.31 89 LEU A C 1
ATOM 743 O O . LEU A 1 89 ? -8.071 11.236 23.974 1.00 94.31 89 LEU A O 1
ATOM 747 N N . LEU A 1 90 ? -8.118 10.290 21.944 1.00 92.94 90 LEU A N 1
ATOM 748 C CA . LEU A 1 90 ? -9.289 11.029 21.493 1.00 92.94 90 LEU A CA 1
ATOM 749 C C . LEU A 1 90 ? -10.607 10.419 21.982 1.00 92.94 90 LEU A C 1
ATOM 751 O O . LEU A 1 90 ? -11.586 11.157 22.101 1.00 92.94 90 LEU A O 1
ATOM 755 N N . LEU A 1 91 ? -10.657 9.114 22.262 1.00 92.38 91 LEU A N 1
ATOM 756 C CA . LEU A 1 91 ? -11.886 8.391 22.602 1.00 92.38 91 LEU A CA 1
ATOM 757 C C . LEU A 1 91 ? -12.620 9.015 23.796 1.00 92.38 91 LEU A C 1
ATOM 759 O O . LEU A 1 91 ? -13.830 9.240 23.719 1.00 92.38 91 LEU A O 1
ATOM 763 N N . ASP A 1 92 ? -11.873 9.389 24.837 1.00 88.19 92 ASP A N 1
ATOM 764 C CA . ASP A 1 92 ? -12.411 9.998 26.058 1.00 88.19 92 ASP A CA 1
ATOM 765 C C . ASP A 1 92 ? -13.158 11.314 25.785 1.00 88.19 92 ASP A C 1
ATOM 767 O O . ASP A 1 92 ? -14.113 11.654 26.483 1.00 88.19 92 ASP A O 1
ATOM 771 N N . SER A 1 93 ? -12.787 12.038 24.722 1.00 91.31 93 SER A N 1
ATOM 772 C CA . SER A 1 93 ? -13.437 13.299 24.342 1.00 91.31 93 SER A CA 1
ATOM 773 C C . SER A 1 93 ? -14.802 13.126 23.661 1.00 91.31 93 SER A C 1
ATOM 775 O O . SER A 1 93 ? -15.579 14.079 23.595 1.00 91.31 93 SER A O 1
ATOM 777 N N . TYR A 1 94 ? -15.119 11.926 23.160 1.00 85.56 94 TYR A N 1
ATOM 778 C CA . TYR A 1 94 ? -16.352 11.653 22.412 1.00 85.56 94 TYR A CA 1
ATOM 779 C C . TYR A 1 94 ? -17.472 11.042 23.279 1.00 85.56 94 TYR A C 1
ATOM 781 O O . TYR A 1 94 ? -18.639 11.068 22.875 1.00 85.56 94 TYR A O 1
ATOM 789 N N . GLY A 1 95 ? -17.156 10.537 24.477 1.00 86.25 95 GLY A N 1
ATOM 790 C CA . GLY A 1 95 ? -18.108 9.947 25.429 1.00 86.25 95 GLY A CA 1
ATOM 791 C C . GLY A 1 95 ? -18.355 8.442 25.237 1.00 86.25 95 GLY A C 1
ATOM 792 O O . GLY A 1 95 ? -17.894 7.835 24.275 1.00 86.25 95 GLY A O 1
ATOM 793 N N . THR A 1 96 ? -19.130 7.840 26.145 1.00 87.44 96 THR A N 1
ATOM 794 C CA . THR A 1 96 ? -19.233 6.376 26.352 1.00 87.44 96 THR A CA 1
ATOM 795 C C . THR A 1 96 ? -19.855 5.569 25.209 1.00 87.44 96 THR A C 1
ATOM 797 O O . THR A 1 96 ? -19.711 4.352 25.172 1.00 87.44 96 THR A O 1
ATOM 800 N N . ASP A 1 97 ? -20.552 6.217 24.273 1.00 93.31 97 ASP A N 1
ATOM 801 C CA . ASP A 1 97 ? -21.186 5.546 23.125 1.00 93.31 97 ASP A CA 1
ATOM 802 C C . ASP A 1 97 ? -20.227 5.324 21.941 1.00 93.31 97 ASP A C 1
ATOM 804 O O . ASP A 1 97 ? -20.659 4.908 20.855 1.00 93.31 97 ASP A O 1
ATOM 808 N N . HIS A 1 98 ? -18.945 5.644 22.126 1.00 95.12 98 HIS A N 1
ATOM 809 C CA . HIS A 1 98 ? -17.914 5.508 21.109 1.00 95.12 98 HIS A CA 1
ATOM 810 C C . HIS A 1 98 ? -16.985 4.337 21.402 1.00 95.12 98 HIS A C 1
ATOM 812 O O . HIS A 1 98 ? -16.720 3.995 22.549 1.00 95.12 98 HIS A O 1
ATOM 818 N N . TYR A 1 99 ? -16.487 3.723 20.336 1.00 94.56 99 TYR A N 1
ATOM 819 C CA . TYR A 1 99 ? -15.529 2.627 20.399 1.00 94.56 99 TYR A CA 1
ATOM 820 C C . TYR A 1 99 ? -14.518 2.756 19.263 1.00 94.56 99 TYR A C 1
ATOM 822 O O . TYR A 1 99 ? -14.771 3.440 18.268 1.00 94.56 99 TYR A O 1
ATOM 830 N N . ILE A 1 100 ? -13.370 2.103 19.416 1.00 95.50 100 ILE A N 1
ATOM 831 C CA . ILE A 1 100 ? -12.329 2.058 18.389 1.00 95.50 100 ILE A CA 1
ATOM 832 C C . ILE A 1 100 ? -12.492 0.767 17.592 1.00 95.50 100 ILE A C 1
ATOM 834 O O . ILE A 1 100 ? -12.576 -0.319 18.157 1.00 95.50 100 ILE A O 1
ATOM 838 N N . GLU A 1 101 ? -12.526 0.895 16.275 1.00 94.62 101 GLU A N 1
ATOM 839 C CA . GLU A 1 101 ? -12.524 -0.207 15.320 1.00 94.62 101 GLU A CA 1
ATOM 840 C C . GLU A 1 101 ? -11.192 -0.179 14.565 1.00 94.62 101 GLU A C 1
ATOM 842 O O . GLU A 1 101 ? -10.877 0.806 13.887 1.00 94.62 101 GLU A O 1
ATOM 847 N N . HIS A 1 102 ? -10.390 -1.236 14.702 1.00 94.06 102 HIS A N 1
ATOM 848 C CA . HIS A 1 102 ? -9.179 -1.396 13.899 1.00 94.06 102 HIS A CA 1
ATOM 849 C C . HIS A 1 102 ? -9.565 -1.810 12.483 1.00 94.06 102 HIS A C 1
ATOM 851 O O . HIS A 1 102 ? -10.385 -2.703 12.276 1.00 94.06 102 HIS A O 1
ATOM 857 N N . ARG A 1 103 ? -8.994 -1.117 11.503 1.00 91.19 103 ARG A N 1
ATOM 858 C CA . ARG A 1 103 ? -9.158 -1.402 10.083 1.00 91.19 103 ARG A CA 1
ATOM 859 C C . ARG A 1 103 ? -7.785 -1.759 9.540 1.00 91.19 103 ARG A C 1
ATOM 861 O O . ARG A 1 103 ? -7.013 -0.832 9.270 1.00 91.19 103 ARG A O 1
ATOM 868 N N . PRO A 1 104 ? -7.464 -3.057 9.424 1.00 89.19 104 PRO A N 1
ATOM 869 C CA . PRO A 1 104 ? -6.153 -3.483 8.971 1.00 89.19 104 PRO A CA 1
ATOM 870 C C . PRO A 1 104 ? -5.884 -2.995 7.549 1.00 89.19 104 PRO A C 1
ATOM 872 O O . PRO A 1 104 ? -6.798 -2.757 6.748 1.00 89.19 104 PRO A O 1
ATOM 875 N N . GLY A 1 105 ? -4.599 -2.836 7.241 1.00 89.81 105 GLY A N 1
ATOM 876 C CA . GLY A 1 105 ? -4.163 -2.451 5.910 1.00 89.81 105 GLY A CA 1
ATOM 877 C C . GLY A 1 105 ? -4.627 -3.465 4.866 1.00 89.81 105 GLY A C 1
ATOM 878 O O . GLY A 1 105 ? -4.684 -4.669 5.114 1.00 89.81 105 GLY A O 1
ATOM 879 N N . THR A 1 106 ? -5.008 -2.972 3.691 1.00 93.69 106 THR A N 1
ATOM 880 C CA . THR A 1 106 ? -5.598 -3.810 2.639 1.00 93.69 106 THR A CA 1
ATOM 881 C C . THR A 1 106 ? -4.746 -3.729 1.370 1.00 93.69 106 THR A C 1
ATOM 883 O O . THR A 1 106 ? -4.645 -2.639 0.793 1.00 93.69 106 THR A O 1
ATOM 886 N N . PRO A 1 107 ? -4.150 -4.841 0.894 1.00 95.69 107 PRO A N 1
ATOM 887 C CA . PRO A 1 107 ? -3.383 -4.886 -0.346 1.00 95.69 107 PRO A CA 1
ATOM 888 C C . PRO A 1 107 ? -4.340 -4.896 -1.547 1.00 95.69 107 PRO A C 1
ATOM 890 O O . PRO A 1 107 ? -4.613 -5.937 -2.144 1.00 95.69 107 PRO A O 1
ATOM 893 N N . THR A 1 108 ? -4.871 -3.720 -1.893 1.00 95.50 108 THR A N 1
ATOM 894 C CA . THR A 1 108 ? -5.939 -3.547 -2.896 1.00 95.50 108 THR A CA 1
ATOM 895 C C . THR A 1 108 ? -5.609 -4.221 -4.228 1.00 95.50 108 THR A C 1
ATOM 897 O O . THR A 1 108 ? -6.461 -4.871 -4.826 1.00 95.50 108 THR A O 1
ATOM 900 N N . LYS A 1 109 ? -4.355 -4.125 -4.693 1.00 95.94 109 LYS A N 1
ATOM 901 C CA . LYS A 1 109 ? -3.939 -4.777 -5.940 1.00 95.94 109 LYS A CA 1
ATOM 902 C C . LYS A 1 109 ? -4.097 -6.290 -5.868 1.00 95.94 109 LYS A C 1
ATOM 904 O O . LYS A 1 109 ? -4.556 -6.887 -6.832 1.00 95.94 109 LYS A O 1
ATOM 909 N N . CYS A 1 110 ? -3.708 -6.906 -4.755 1.00 95.62 110 CYS A N 1
ATOM 910 C CA . CYS A 1 110 ? -3.760 -8.355 -4.595 1.00 95.62 110 CYS A CA 1
ATOM 911 C C . CYS A 1 110 ? -5.199 -8.883 -4.598 1.00 95.62 110 CYS A C 1
ATOM 913 O O . CYS A 1 110 ? -5.425 -9.957 -5.138 1.00 95.62 110 CYS A O 1
ATOM 915 N N . LEU A 1 111 ? -6.143 -8.128 -4.027 1.00 94.25 111 LEU A N 1
ATOM 916 C CA . LEU A 1 111 ? -7.546 -8.534 -3.916 1.00 94.25 111 LEU A CA 1
ATOM 917 C C . LEU A 1 111 ? -8.343 -8.312 -5.202 1.00 94.25 111 LEU A C 1
ATOM 919 O O . LEU A 1 111 ? -9.104 -9.187 -5.600 1.00 94.25 111 LEU A O 1
ATOM 923 N N . ASP A 1 112 ? -8.159 -7.160 -5.848 1.00 95.06 112 ASP A N 1
ATOM 924 C CA . ASP A 1 112 ? -9.083 -6.713 -6.896 1.00 95.06 112 ASP A CA 1
ATOM 925 C C . ASP A 1 112 ? -8.481 -6.766 -8.312 1.00 95.06 112 ASP A C 1
ATOM 927 O O . ASP A 1 112 ? -9.221 -6.727 -9.295 1.00 95.06 112 ASP A O 1
ATOM 931 N N . TYR A 1 113 ? -7.147 -6.812 -8.447 1.00 96.06 113 TYR A N 1
ATOM 932 C CA . TYR A 1 113 ? -6.477 -6.531 -9.728 1.00 96.06 113 TYR A CA 1
ATOM 933 C C . TYR A 1 113 ? -5.396 -7.537 -10.147 1.00 96.06 113 TYR A C 1
ATOM 935 O O . TYR A 1 113 ? -5.046 -7.599 -11.325 1.00 96.06 113 TYR A O 1
ATOM 943 N N . CYS A 1 114 ? -4.816 -8.296 -9.219 1.00 96.00 114 CYS A N 1
ATOM 944 C CA . CYS A 1 114 ? -3.709 -9.198 -9.517 1.00 96.00 114 CYS A CA 1
ATOM 945 C C . CYS A 1 114 ? -4.223 -10.501 -10.135 1.00 96.00 114 CYS A C 1
ATOM 947 O O . CYS A 1 114 ? -4.837 -11.314 -9.459 1.00 96.00 114 CYS A O 1
ATOM 949 N N . THR A 1 115 ? -3.907 -10.742 -11.405 1.00 96.06 115 THR A N 1
ATOM 950 C CA . THR A 1 115 ? -4.372 -11.929 -12.147 1.00 96.06 115 THR A CA 1
ATOM 951 C C . THR A 1 115 ? -3.623 -13.221 -11.811 1.00 96.06 115 THR A C 1
ATOM 953 O O . THR A 1 115 ? -3.935 -14.264 -12.370 1.00 96.06 115 THR A O 1
ATOM 956 N N . VAL A 1 116 ? -2.597 -13.152 -10.964 1.00 93.31 116 VAL A N 1
ATOM 957 C CA . VAL A 1 116 ? -1.739 -14.290 -10.582 1.00 93.31 116 VAL A CA 1
ATOM 958 C C . VAL A 1 116 ? -1.679 -14.472 -9.064 1.00 93.31 116 VAL A C 1
ATOM 960 O O . VAL A 1 116 ? -0.767 -15.113 -8.544 1.00 93.31 116 VAL A O 1
ATOM 963 N N . CYS A 1 117 ? -2.622 -13.874 -8.330 1.00 94.00 117 CYS A N 1
ATOM 964 C CA . CYS A 1 117 ? -2.646 -13.915 -6.871 1.00 94.00 117 CYS A CA 1
ATOM 965 C C . CYS A 1 117 ? -2.736 -15.349 -6.322 1.00 94.00 117 CYS A C 1
ATOM 967 O O . CYS A 1 117 ? -2.090 -15.637 -5.319 1.00 94.00 117 CYS A O 1
ATOM 969 N N . ASP A 1 118 ? -3.409 -16.263 -7.025 1.00 91.94 118 ASP A N 1
ATOM 970 C CA . ASP A 1 118 ? -3.547 -17.674 -6.634 1.00 91.94 118 ASP A CA 1
ATOM 971 C C . ASP A 1 118 ? -2.206 -18.423 -6.522 1.00 91.94 118 ASP A C 1
ATOM 973 O O . ASP A 1 118 ? -2.083 -19.381 -5.757 1.00 91.94 118 ASP A O 1
ATOM 977 N N . HIS A 1 119 ? -1.180 -17.961 -7.243 1.00 92.38 119 HIS A N 1
ATOM 978 C CA . HIS A 1 119 ? 0.179 -18.513 -7.204 1.00 92.38 119 HIS A CA 1
ATOM 979 C C . HIS A 1 119 ? 1.097 -17.762 -6.229 1.00 92.38 119 HIS A C 1
ATOM 981 O O . HIS A 1 119 ? 2.195 -18.213 -5.924 1.00 92.38 119 HIS A O 1
ATOM 987 N N . CYS A 1 120 ? 0.660 -16.609 -5.719 1.00 94.12 120 CYS A N 1
ATOM 988 C CA . CYS A 1 120 ? 1.477 -15.741 -4.886 1.00 94.12 120 CYS A CA 1
ATOM 989 C C . CYS A 1 120 ? 1.462 -16.199 -3.421 1.00 94.12 120 CYS A C 1
ATOM 991 O O . CYS A 1 120 ? 0.412 -16.216 -2.773 1.00 94.12 120 CYS A O 1
ATOM 993 N N . SER A 1 121 ? 2.644 -16.490 -2.871 1.00 94.88 121 SER A N 1
ATOM 994 C CA . SER A 1 121 ? 2.844 -16.846 -1.458 1.00 94.88 121 SER A CA 1
ATOM 995 C C . SER A 1 121 ? 2.241 -15.805 -0.505 1.00 94.88 121 SER A C 1
ATOM 997 O O . SER A 1 121 ? 1.411 -16.148 0.336 1.00 94.88 121 SER A O 1
ATOM 999 N N . PHE A 1 122 ? 2.545 -14.520 -0.721 1.00 94.94 122 PHE A N 1
ATOM 1000 C CA . PHE A 1 122 ? 2.008 -13.410 0.074 1.00 94.94 122 PHE A CA 1
ATOM 1001 C C . PHE A 1 122 ? 0.475 -13.378 0.101 1.00 94.94 122 PHE A C 1
ATOM 1003 O O . PHE A 1 122 ? -0.124 -13.192 1.157 1.00 94.94 122 PHE A O 1
ATOM 1010 N N . TYR A 1 123 ? -0.180 -13.545 -1.052 1.00 95.38 123 TYR A N 1
ATOM 1011 C CA . TYR A 1 123 ? -1.641 -13.485 -1.115 1.00 95.38 123 TYR A CA 1
ATOM 1012 C C . TYR A 1 123 ? -2.284 -14.657 -0.373 1.00 95.38 123 TYR A C 1
ATOM 1014 O O . TYR A 1 123 ? -3.226 -14.464 0.396 1.00 95.38 123 TYR A O 1
ATOM 1022 N N . ARG A 1 124 ? -1.739 -15.864 -0.550 1.00 93.62 124 ARG A N 1
ATOM 1023 C CA . ARG A 1 124 ? -2.213 -17.065 0.145 1.00 93.62 124 ARG A CA 1
ATOM 1024 C C . ARG A 1 124 ? -2.078 -16.931 1.660 1.00 93.62 124 ARG A C 1
ATOM 1026 O O . ARG A 1 124 ? -2.964 -17.374 2.384 1.00 93.62 124 ARG A O 1
ATOM 1033 N N . GLU A 1 125 ? -0.995 -16.333 2.145 1.00 93.38 125 GLU A N 1
ATOM 1034 C CA . GLU A 1 125 ? -0.816 -16.029 3.570 1.00 93.38 125 GLU A CA 1
ATOM 1035 C C . GLU A 1 125 ? -1.796 -14.959 4.057 1.00 93.38 125 GLU A C 1
ATOM 1037 O O . GLU A 1 125 ? -2.427 -15.139 5.097 1.00 93.38 125 GLU A O 1
ATOM 1042 N N . TYR A 1 126 ? -1.983 -13.890 3.281 1.00 92.50 126 TYR A N 1
ATOM 1043 C CA . TYR A 1 126 ? -2.918 -12.816 3.606 1.00 92.50 126 TYR A CA 1
ATOM 1044 C C . TYR A 1 126 ? -4.357 -13.332 3.767 1.00 92.50 126 TYR A C 1
ATOM 1046 O O . TYR A 1 126 ? -5.002 -13.047 4.772 1.00 92.50 126 TYR A O 1
ATOM 1054 N N . VAL A 1 127 ? -4.847 -14.144 2.824 1.00 92.00 127 VAL A N 1
ATOM 1055 C CA . VAL A 1 127 ? -6.203 -14.721 2.887 1.00 92.00 127 VAL A CA 1
ATOM 1056 C C . VAL A 1 127 ? -6.356 -15.671 4.076 1.00 92.00 127 VAL A C 1
ATOM 1058 O O . VAL A 1 127 ? -7.355 -15.587 4.786 1.00 92.00 127 VAL A O 1
ATOM 1061 N N . LYS A 1 128 ? -5.350 -16.510 4.361 1.00 91.69 128 LYS A N 1
ATOM 1062 C CA . LYS A 1 128 ? -5.356 -17.365 5.562 1.00 91.69 128 LYS A CA 1
ATOM 1063 C C . LYS A 1 128 ? -5.460 -16.550 6.853 1.00 91.69 128 LYS A C 1
ATOM 1065 O O . LYS A 1 128 ? -6.151 -16.974 7.774 1.00 91.69 128 LYS A O 1
ATOM 1070 N N . GLY A 1 129 ? -4.789 -15.398 6.928 1.00 86.69 129 GLY A N 1
ATOM 1071 C CA . GLY A 1 129 ? -4.899 -14.483 8.067 1.00 86.69 129 GLY A CA 1
ATOM 1072 C C . GLY A 1 129 ? -6.319 -13.938 8.240 1.00 86.69 129 GLY A C 1
ATOM 1073 O O . GLY A 1 129 ? -6.864 -13.973 9.341 1.00 86.69 129 GLY A O 1
ATOM 1074 N N . LEU A 1 130 ? -6.965 -13.534 7.141 1.00 84.00 130 LEU A N 1
ATOM 1075 C CA . LEU A 1 130 ? -8.350 -13.048 7.166 1.00 84.00 130 LEU A CA 1
ATOM 1076 C C . LEU A 1 130 ? -9.351 -14.114 7.639 1.00 84.00 130 LEU A C 1
ATOM 1078 O O . LEU A 1 130 ? -10.281 -13.796 8.379 1.00 84.00 130 LEU A O 1
ATOM 1082 N N . GLU A 1 131 ? -9.172 -15.376 7.239 1.00 80.12 131 GLU A N 1
ATOM 1083 C CA . GLU A 1 131 ? -10.031 -16.489 7.675 1.00 80.12 131 GLU A CA 1
ATOM 1084 C C . GLU A 1 131 ? -9.914 -16.761 9.182 1.00 80.12 131 GLU A C 1
ATOM 1086 O O . GLU A 1 131 ? -10.899 -17.123 9.826 1.00 80.12 131 GLU A O 1
ATOM 1091 N N . GLN A 1 132 ? -8.727 -16.559 9.759 1.00 70.94 132 GLN A N 1
ATOM 1092 C CA . GLN A 1 132 ? -8.479 -16.749 11.190 1.00 70.94 132 GLN A CA 1
ATOM 1093 C C . GLN A 1 132 ? -9.052 -15.606 12.039 1.00 70.94 132 GLN A C 1
ATOM 1095 O O . GLN A 1 132 ? -9.555 -15.850 13.134 1.00 70.94 132 GLN A O 1
ATOM 1100 N N . GLU A 1 133 ? -9.036 -14.373 11.530 1.00 62.12 133 GLU A N 1
ATOM 1101 C CA . GLU A 1 133 ? -9.622 -13.199 12.194 1.00 62.12 133 GLU A CA 1
ATOM 1102 C C . GLU A 1 133 ? -11.155 -13.132 12.041 1.00 62.12 133 GLU A C 1
ATOM 1104 O O . GLU A 1 133 ? -11.850 -12.623 12.919 1.00 62.12 133 GLU A O 1
ATOM 1109 N N . GLY A 1 134 ? -11.701 -13.699 10.959 1.00 55.22 134 GLY A N 1
ATOM 1110 C CA . GLY A 1 134 ? -13.143 -13.812 10.702 1.00 55.22 134 GLY A CA 1
ATOM 1111 C C . GLY A 1 134 ? -13.851 -14.962 11.436 1.00 55.22 134 GLY A C 1
ATOM 1112 O O . GLY A 1 134 ? -15.056 -15.139 11.265 1.00 55.22 134 GLY A O 1
ATOM 1113 N N . GLY A 1 135 ? -13.130 -15.740 12.250 1.00 35.41 135 GLY A N 1
ATOM 1114 C CA . GLY A 1 135 ? -13.608 -16.926 12.970 1.00 35.41 135 GLY A CA 1
ATOM 1115 C C . GLY A 1 135 ? -14.293 -16.667 14.319 1.00 35.41 135 GLY A C 1
ATOM 1116 O O . GLY A 1 135 ? -14.216 -17.517 15.203 1.00 35.41 135 GLY A O 1
ATOM 1117 N N . VAL A 1 136 ? -14.956 -15.521 14.498 1.00 35.28 136 VAL A N 1
ATOM 1118 C CA . VAL A 1 136 ? -15.937 -15.313 15.580 1.00 35.28 136 VAL A CA 1
ATOM 1119 C C . VAL A 1 136 ? -17.287 -15.028 14.931 1.00 35.28 136 VAL A C 1
ATOM 1121 O O . VAL A 1 136 ? -17.655 -13.877 14.694 1.00 35.28 136 VAL A O 1
ATOM 1124 N N . ALA A 1 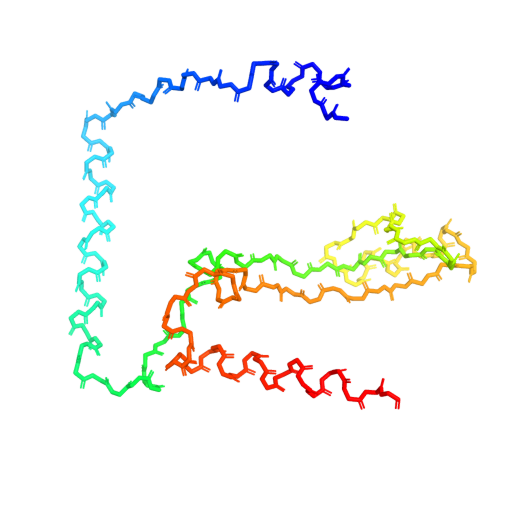137 ? -17.988 -16.111 14.601 1.00 32.34 137 ALA A N 1
ATOM 1125 C CA . ALA A 1 137 ? -19.434 -16.112 14.410 1.00 32.34 137 ALA A CA 1
ATOM 1126 C C . ALA A 1 137 ? -20.104 -16.566 15.711 1.00 32.34 137 ALA A C 1
ATOM 1128 O O . ALA A 1 137 ? -19.588 -17.531 16.322 1.00 32.34 137 ALA A O 1
#

Organism: NCBI:txid1076179